Protein AF-A0A382MXX1-F1 (afdb_monomer_lite)

Secondary structure (DSSP, 8-state):
-HHHHTT--SHHHHTHHHHHHIIIIIHHHHHHHHHHHHHTT--HHHHHHHHHHHHTS-GGG--HHHHHHHHGGG-TTHHHHHHHHHHT-

pLDDT: mean 87.02, std 7.73, range [61.88, 96.69]

Organism: NCBI:txid408172

Radius of gyration: 20.04 Å; chains: 1; bounding box: 45×25×49 Å

Sequence (89 aa):
ANAIENGDYSKKSLQFYPDRMRKDFGKNHDRFYNIKEAVERLTDDDLDSIAEKVLAIPHDKRTLTSVFKAAVFKKPTLIIDVLKVFAGV

Structure (mmCIF, N/CA/C/O backbone):
data_AF-A0A382MXX1-F1
#
_entry.id   AF-A0A382MXX1-F1
#
loop_
_atom_site.group_PDB
_atom_site.id
_atom_site.type_symbol
_atom_site.label_atom_id
_atom_site.label_alt_id
_atom_site.label_comp_id
_atom_site.label_asym_id
_atom_site.label_entity_id
_atom_site.label_seq_id
_atom_site.pdbx_PDB_ins_code
_atom_site.Cartn_x
_atom_site.Cartn_y
_atom_site.Cartn_z
_atom_site.occupancy
_atom_site.B_iso_or_equiv
_atom_site.auth_seq_id
_atom_site.auth_comp_id
_atom_site.auth_asym_id
_atom_site.auth_atom_id
_atom_site.pdbx_PDB_model_num
ATOM 1 N N . ALA A 1 1 ? -28.485 -4.502 18.210 1.00 70.25 1 ALA A N 1
ATOM 2 C CA . ALA A 1 1 ? -28.206 -3.056 18.209 1.00 70.25 1 ALA A CA 1
ATOM 3 C C . ALA A 1 1 ? -27.935 -2.632 19.651 1.00 70.25 1 ALA A C 1
ATOM 5 O O . ALA A 1 1 ? -28.758 -1.977 20.277 1.00 70.25 1 ALA A O 1
ATOM 6 N N . ASN A 1 2 ? -26.778 -3.035 20.194 1.00 86.56 2 ASN A N 1
ATOM 7 C CA . ASN A 1 2 ? -26.577 -3.109 21.650 1.00 86.56 2 ASN A CA 1
ATOM 8 C C . ASN A 1 2 ? -26.683 -1.763 22.380 1.00 86.56 2 ASN A C 1
ATOM 10 O O . ASN A 1 2 ? -27.212 -1.722 23.482 1.00 86.56 2 ASN A O 1
ATOM 14 N N . ALA A 1 3 ? -26.209 -0.666 21.783 1.00 92.88 3 ALA A N 1
ATOM 15 C CA . ALA A 1 3 ? -26.305 0.657 22.406 1.00 92.88 3 ALA A CA 1
ATOM 16 C C . ALA A 1 3 ? -27.764 1.126 22.564 1.00 92.88 3 ALA A C 1
ATOM 18 O O . ALA A 1 3 ? -28.108 1.730 23.572 1.00 92.88 3 ALA A O 1
ATOM 19 N N . ILE A 1 4 ? -28.627 0.801 21.594 1.00 94.31 4 ILE A N 1
ATOM 20 C CA . ILE A 1 4 ? -30.056 1.150 21.620 1.00 94.31 4 ILE A CA 1
ATOM 21 C C . ILE A 1 4 ? -30.798 0.251 22.613 1.00 94.31 4 ILE A C 1
ATOM 23 O O . ILE A 1 4 ? -31.559 0.746 23.435 1.00 94.31 4 ILE A O 1
ATOM 27 N N . GLU A 1 5 ? -30.540 -1.059 22.569 1.00 95.25 5 GLU A N 1
ATOM 28 C CA . GLU A 1 5 ? -31.169 -2.046 23.461 1.00 95.25 5 GLU A CA 1
ATOM 29 C C . GLU A 1 5 ? -30.839 -1.792 24.939 1.00 95.25 5 GLU A C 1
ATOM 31 O O . GLU A 1 5 ? -31.707 -1.933 25.795 1.00 95.25 5 GLU A O 1
ATOM 36 N N . ASN A 1 6 ? -29.608 -1.364 25.232 1.00 93.69 6 ASN A N 1
ATOM 37 C CA . ASN A 1 6 ? -29.156 -1.088 26.597 1.00 93.69 6 ASN A CA 1
ATOM 38 C C . ASN A 1 6 ? -29.326 0.384 27.016 1.00 93.69 6 ASN A C 1
ATOM 40 O O . ASN A 1 6 ? -29.025 0.722 28.158 1.00 93.69 6 ASN A O 1
ATOM 44 N N . GLY A 1 7 ? -29.738 1.271 26.101 1.00 96.69 7 GLY A N 1
ATOM 45 C CA . GLY A 1 7 ? -29.805 2.719 26.338 1.00 96.69 7 GLY A CA 1
ATOM 46 C C . GLY A 1 7 ? -28.461 3.383 26.680 1.00 96.69 7 GLY A C 1
ATOM 47 O O . GLY A 1 7 ? -28.449 4.501 27.193 1.00 96.69 7 GLY A O 1
ATOM 48 N N . ASP A 1 8 ? -27.333 2.713 26.421 1.00 96.12 8 ASP A N 1
ATOM 49 C CA . ASP A 1 8 ? -25.984 3.201 26.723 1.00 96.12 8 ASP A CA 1
ATOM 50 C C . ASP A 1 8 ? -25.295 3.709 25.453 1.00 96.12 8 ASP A C 1
ATOM 52 O O . ASP A 1 8 ? -24.789 2.939 24.630 1.00 96.12 8 ASP A O 1
ATOM 56 N N . TYR A 1 9 ? -25.240 5.034 25.337 1.00 95.44 9 TYR A N 1
ATOM 57 C CA . TYR A 1 9 ? -24.597 5.767 24.244 1.00 95.44 9 TYR A CA 1
ATOM 58 C C . TYR A 1 9 ? -23.245 6.363 24.650 1.00 95.44 9 TYR A C 1
ATOM 60 O O . TYR A 1 9 ? -22.723 7.256 23.979 1.00 95.44 9 TYR A O 1
ATOM 68 N N . SER A 1 10 ? -22.670 5.911 25.767 1.00 96.31 10 SER A N 1
ATOM 69 C CA . SER A 1 10 ? -21.353 6.359 26.201 1.00 96.31 10 SER A CA 1
ATOM 70 C C . SER A 1 10 ? -20.286 6.038 25.152 1.00 96.31 10 SER A C 1
ATOM 72 O O . SER A 1 10 ? -20.387 5.074 24.387 1.00 96.31 10 SER A O 1
ATOM 74 N N . LYS A 1 11 ? -19.187 6.805 25.164 1.00 95.44 11 LYS A N 1
ATOM 75 C CA . LYS A 1 11 ? -18.018 6.545 24.308 1.00 95.44 11 LYS A CA 1
ATOM 76 C C . LYS A 1 11 ? -17.564 5.085 24.393 1.00 95.44 11 LYS A C 1
ATOM 78 O O . LYS A 1 11 ? -17.219 4.499 23.377 1.00 95.44 11 LYS A O 1
ATOM 83 N N . LYS A 1 12 ? -17.588 4.498 25.595 1.00 94.12 12 LYS A N 1
ATOM 84 C CA . LYS A 1 12 ? -17.175 3.109 25.830 1.00 94.12 12 LYS A CA 1
ATOM 85 C C . LYS A 1 12 ? -18.077 2.113 25.094 1.00 94.12 12 LYS A C 1
ATOM 87 O O . LYS A 1 12 ? -17.555 1.203 24.463 1.00 94.12 12 LYS A O 1
ATOM 92 N N . SER A 1 13 ? -19.396 2.306 25.146 1.00 94.00 13 SER A N 1
ATOM 93 C CA . SER A 1 13 ? -20.369 1.469 24.431 1.00 94.00 13 SER A CA 1
ATOM 94 C C . SER A 1 13 ? -20.203 1.579 22.910 1.00 94.00 13 SER A C 1
ATOM 96 O O . SER A 1 13 ? -20.139 0.572 22.203 1.00 94.00 13 SER A O 1
ATOM 98 N N . LEU A 1 14 ? -20.027 2.802 22.399 1.00 95.12 14 LEU A N 1
ATOM 99 C CA . LEU A 1 14 ? -19.895 3.048 20.960 1.00 95.12 14 LEU A CA 1
ATOM 100 C C . LEU A 1 14 ? -18.537 2.623 20.380 1.00 95.12 14 LEU A C 1
ATOM 102 O O . LEU A 1 14 ? -18.461 2.345 19.185 1.00 95.12 14 LEU A O 1
ATOM 106 N N . GLN A 1 15 ? -17.487 2.515 21.203 1.00 95.25 15 GLN A N 1
ATOM 107 C CA . GLN A 1 15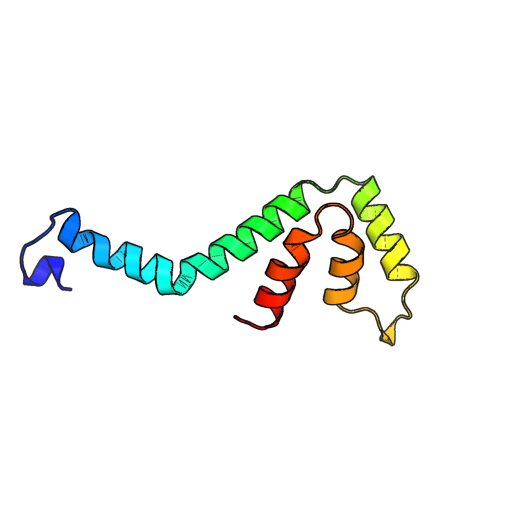 ? -16.132 2.128 20.781 1.00 95.25 15 GLN A CA 1
ATOM 108 C C . GLN A 1 15 ? -16.066 0.723 20.159 1.00 95.25 15 GLN A C 1
ATOM 110 O O . GLN A 1 15 ? -15.213 0.457 19.312 1.00 95.25 15 GLN A O 1
ATOM 115 N N . PHE A 1 16 ? -17.010 -0.156 20.503 1.00 92.12 16 PHE A N 1
ATOM 116 C CA . PHE A 1 16 ? -17.052 -1.520 19.983 1.00 92.12 16 PHE A CA 1
ATOM 117 C C . PHE A 1 16 ? -17.125 -1.580 18.448 1.00 92.12 16 PHE A C 1
ATOM 119 O O . PHE A 1 16 ? -16.491 -2.433 17.824 1.00 92.12 16 PHE A O 1
ATOM 126 N N . TYR A 1 17 ? -17.885 -0.676 17.821 1.00 92.31 17 TYR A N 1
ATOM 127 C CA . TYR A 1 17 ? -18.025 -0.669 16.365 1.00 92.31 17 TYR A CA 1
ATOM 128 C C . TYR A 1 17 ? -16.733 -0.230 15.648 1.00 92.31 17 TYR A C 1
ATOM 130 O O . TYR A 1 17 ? -16.262 -0.991 14.799 1.00 92.31 17 TYR A O 1
ATOM 138 N N . PRO A 1 18 ? -16.107 0.918 15.983 1.00 92.62 18 PRO A N 1
ATOM 139 C CA . PRO A 1 18 ? -14.794 1.279 15.454 1.00 92.62 18 PRO A CA 1
ATOM 140 C C . PRO A 1 18 ? -13.726 0.206 15.675 1.00 92.62 18 PRO A C 1
ATOM 142 O O . PRO A 1 18 ? -12.957 -0.066 14.755 1.00 92.62 18 PRO A O 1
ATOM 145 N N . ASP A 1 19 ? -13.696 -0.449 16.839 1.00 93.38 19 ASP A N 1
ATOM 146 C CA . ASP A 1 19 ? -12.721 -1.509 17.124 1.00 93.38 19 ASP A CA 1
ATOM 147 C C . ASP A 1 19 ? -12.922 -2.719 16.205 1.00 93.38 19 ASP A C 1
ATOM 149 O O . ASP A 1 19 ? -11.959 -3.247 15.640 1.00 93.38 19 ASP A O 1
ATOM 153 N N . ARG A 1 20 ? -14.179 -3.125 15.985 1.00 92.75 20 ARG A N 1
ATOM 154 C CA . ARG A 1 20 ? -14.520 -4.171 15.016 1.00 92.75 20 ARG A CA 1
ATOM 155 C C . ARG A 1 20 ? -14.125 -3.766 13.598 1.00 92.75 20 ARG A C 1
ATOM 157 O O . ARG A 1 20 ? -13.473 -4.542 12.910 1.00 92.75 20 ARG A O 1
ATOM 164 N N . MET A 1 21 ? -14.447 -2.545 13.177 1.00 92.31 21 MET A N 1
ATOM 165 C CA . MET A 1 21 ? -14.053 -2.033 11.861 1.00 92.31 21 MET A CA 1
ATOM 166 C C . MET A 1 21 ? -12.533 -2.017 11.691 1.00 92.31 21 MET A C 1
ATOM 168 O O . MET A 1 21 ? -12.015 -2.409 10.646 1.00 92.31 21 MET A O 1
ATOM 172 N N . ARG A 1 22 ? -11.792 -1.611 12.726 1.00 91.25 22 ARG A N 1
ATOM 173 C CA . ARG A 1 22 ? -10.330 -1.607 12.705 1.00 91.25 22 ARG A CA 1
ATOM 174 C C . ARG A 1 22 ? -9.762 -3.022 12.631 1.00 91.25 22 ARG A C 1
ATOM 176 O O . ARG A 1 22 ? -8.773 -3.235 11.932 1.00 91.25 22 ARG A O 1
ATOM 183 N N . LYS A 1 23 ? -10.389 -3.981 13.310 1.00 89.94 23 LYS A N 1
ATOM 184 C CA . LYS A 1 23 ? -10.016 -5.397 13.251 1.00 89.94 23 LYS A CA 1
ATOM 185 C C . LYS A 1 23 ? -10.264 -5.996 11.865 1.00 89.94 23 LYS A C 1
ATOM 187 O O . LYS A 1 23 ? -9.369 -6.656 11.343 1.00 89.94 23 LYS A O 1
ATOM 192 N N . ASP A 1 24 ? -11.435 -5.741 11.290 1.00 88.94 24 ASP A N 1
ATOM 193 C CA . ASP A 1 24 ? -11.891 -6.384 10.054 1.00 88.94 24 ASP A CA 1
ATOM 194 C C . ASP A 1 24 ? -11.274 -5.720 8.804 1.00 88.94 24 ASP A C 1
ATOM 196 O O . ASP A 1 24 ? -10.855 -6.408 7.876 1.00 88.94 24 ASP A O 1
ATOM 200 N N . PHE A 1 25 ? -11.141 -4.388 8.792 1.00 88.19 25 PHE A N 1
ATOM 201 C CA . PHE A 1 25 ? -10.699 -3.617 7.617 1.00 88.19 25 PHE A CA 1
ATOM 202 C C . PHE A 1 25 ? -9.412 -2.818 7.830 1.00 88.19 25 PHE A C 1
ATOM 204 O O . PHE A 1 25 ? -8.722 -2.490 6.865 1.00 88.19 25 PHE A O 1
ATOM 211 N N . GLY A 1 26 ? -9.069 -2.492 9.078 1.00 88.06 26 GLY A N 1
ATOM 212 C CA . GLY A 1 26 ? -8.024 -1.516 9.385 1.00 88.06 26 GLY A CA 1
ATOM 213 C C . GLY A 1 26 ? -6.650 -1.881 8.834 1.00 88.06 26 GLY A C 1
ATOM 214 O O . GLY A 1 26 ? -6.008 -1.047 8.205 1.00 88.06 26 GLY A O 1
ATOM 215 N N . LYS A 1 27 ? -6.229 -3.140 8.998 1.00 84.06 27 LYS A N 1
ATOM 216 C CA . LYS A 1 27 ? -4.924 -3.599 8.495 1.00 84.06 27 LYS A CA 1
ATOM 217 C C . LYS A 1 27 ? -4.825 -3.533 6.971 1.00 84.06 27 LYS A C 1
ATOM 219 O O . LYS A 1 27 ? -3.787 -3.144 6.449 1.00 84.06 27 LYS A O 1
ATOM 224 N N . ASN A 1 28 ? -5.892 -3.896 6.259 1.00 88.00 28 ASN A N 1
ATOM 225 C CA . ASN A 1 28 ? -5.916 -3.800 4.800 1.00 88.00 28 ASN A CA 1
ATOM 226 C C . ASN A 1 28 ? -5.907 -2.343 4.348 1.00 88.00 28 ASN A C 1
ATOM 228 O O . ASN A 1 28 ? -5.128 -1.992 3.467 1.00 88.00 28 ASN A O 1
ATOM 232 N N . HIS A 1 29 ? -6.705 -1.493 4.994 1.00 90.38 29 HIS A N 1
ATOM 233 C CA . HIS A 1 29 ? -6.708 -0.064 4.717 1.00 90.38 29 HIS A CA 1
ATOM 234 C C . HIS A 1 29 ? -5.312 0.553 4.883 1.00 90.38 29 HIS A C 1
ATOM 236 O O . HIS A 1 29 ? -4.844 1.219 3.966 1.00 90.38 29 HIS A O 1
ATOM 242 N N . ASP A 1 30 ? -4.614 0.269 5.989 1.00 89.62 30 ASP A N 1
ATOM 243 C CA . ASP A 1 30 ? -3.262 0.797 6.230 1.00 89.62 30 ASP A CA 1
ATOM 244 C C . ASP A 1 30 ? -2.273 0.377 5.134 1.00 89.62 30 ASP A C 1
ATOM 246 O O . ASP A 1 30 ? -1.478 1.189 4.666 1.00 89.62 30 ASP A O 1
ATOM 250 N N . ARG A 1 31 ? -2.327 -0.888 4.696 1.00 87.81 31 ARG A N 1
ATOM 251 C CA . ARG A 1 31 ? -1.451 -1.400 3.629 1.00 87.81 31 ARG A CA 1
ATOM 252 C C . ARG A 1 31 ? -1.716 -0.691 2.306 1.00 87.81 31 ARG A C 1
ATOM 254 O O . ARG A 1 31 ? -0.776 -0.214 1.675 1.00 87.81 31 ARG A O 1
ATOM 261 N N . PHE A 1 32 ? -2.980 -0.588 1.892 1.00 89.00 32 PHE A N 1
ATOM 262 C CA . PHE A 1 32 ? -3.340 0.130 0.667 1.00 89.00 32 PHE A CA 1
ATOM 263 C C . PHE A 1 32 ? -2.963 1.607 0.746 1.00 89.00 32 PHE A C 1
ATOM 265 O O . PHE A 1 32 ? -2.447 2.153 -0.227 1.00 89.00 32 PHE A O 1
ATOM 272 N N . TYR A 1 33 ? -3.151 2.230 1.909 1.00 90.75 33 TYR A N 1
ATOM 273 C CA . TYR A 1 33 ? -2.747 3.607 2.151 1.00 90.75 33 TYR A CA 1
ATOM 274 C C . TYR A 1 33 ? -1.231 3.784 1.996 1.00 90.75 33 TYR A C 1
ATOM 276 O O . TYR A 1 33 ? -0.788 4.661 1.261 1.00 90.75 33 TYR A O 1
AT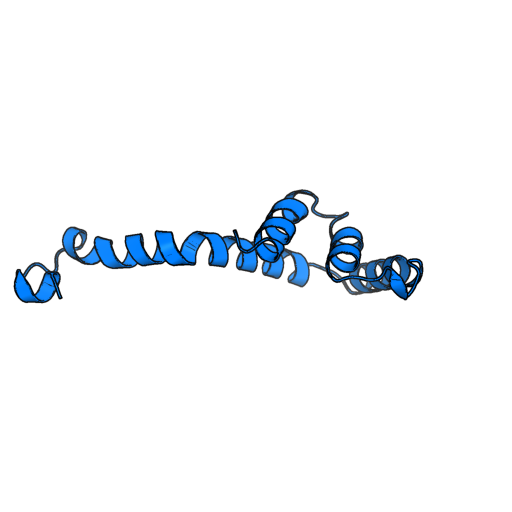OM 284 N N . ASN A 1 34 ? -0.426 2.903 2.597 1.00 86.19 34 ASN A N 1
ATOM 285 C CA . ASN A 1 34 ? 1.031 2.933 2.461 1.00 86.19 34 ASN A CA 1
ATOM 286 C C . ASN A 1 34 ? 1.490 2.770 1.007 1.00 86.19 34 ASN A C 1
ATOM 288 O O . ASN A 1 34 ? 2.426 3.455 0.586 1.00 86.19 34 ASN A O 1
ATOM 292 N N . ILE A 1 35 ? 0.849 1.868 0.253 1.00 85.62 35 ILE A N 1
ATOM 293 C CA . ILE A 1 35 ? 1.134 1.641 -1.171 1.00 85.62 35 ILE A CA 1
ATOM 294 C C . ILE A 1 35 ? 0.791 2.890 -1.982 1.00 85.62 35 ILE A C 1
ATOM 296 O O . ILE A 1 35 ? 1.643 3.367 -2.726 1.00 85.62 35 ILE A O 1
ATOM 300 N N . LYS A 1 36 ? -0.406 3.456 -1.791 1.00 89.31 36 LYS A N 1
ATOM 301 C CA . LYS A 1 36 ? -0.840 4.706 -2.429 1.00 89.31 36 LYS A CA 1
ATOM 302 C C . LYS A 1 36 ? 0.152 5.835 -2.158 1.00 89.31 36 LYS A C 1
ATOM 304 O O . LYS A 1 36 ? 0.644 6.440 -3.100 1.00 89.31 36 LYS A O 1
ATOM 309 N N . GLU A 1 37 ? 0.521 6.057 -0.897 1.00 88.62 37 GLU A N 1
ATOM 310 C CA . GLU A 1 37 ? 1.481 7.100 -0.506 1.00 88.62 37 GLU A CA 1
ATOM 311 C C . GLU A 1 37 ? 2.861 6.917 -1.145 1.00 88.62 37 GLU A C 1
ATOM 313 O O . GLU A 1 37 ? 3.581 7.889 -1.352 1.00 88.62 37 GLU A O 1
ATOM 318 N N . ALA A 1 38 ? 3.274 5.679 -1.419 1.00 84.00 38 ALA A N 1
ATOM 319 C CA . ALA A 1 38 ? 4.530 5.419 -2.109 1.00 84.00 38 ALA A CA 1
ATOM 320 C C . ALA A 1 38 ? 4.422 5.660 -3.617 1.00 84.00 38 ALA A C 1
ATOM 322 O O . ALA A 1 38 ? 5.339 6.241 -4.187 1.00 84.00 38 ALA A O 1
ATOM 323 N N . VAL A 1 39 ? 3.316 5.244 -4.240 1.00 84.56 39 VAL A N 1
ATOM 324 C CA . VAL A 1 39 ? 3.067 5.443 -5.675 1.00 84.56 39 VAL A CA 1
ATOM 325 C C . VAL A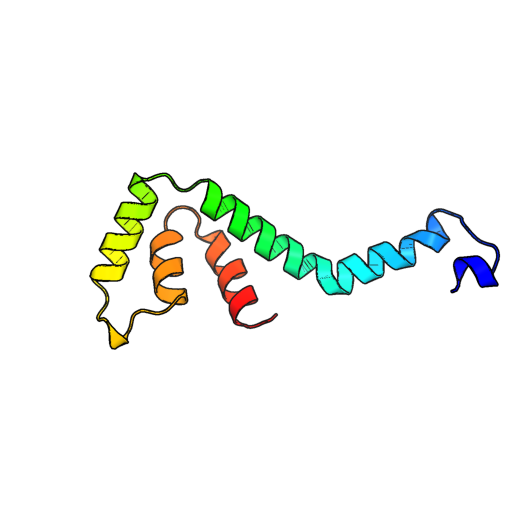 1 39 ? 2.924 6.927 -6.008 1.00 84.56 39 VAL A C 1
ATOM 327 O O . VAL A 1 39 ? 3.509 7.384 -6.980 1.00 84.56 39 VAL A O 1
ATOM 330 N N . GLU A 1 40 ? 2.227 7.702 -5.178 1.00 88.44 40 GLU A N 1
ATOM 331 C CA . GLU A 1 40 ? 2.041 9.146 -5.391 1.00 88.44 40 GLU A CA 1
ATOM 332 C C . GLU A 1 40 ? 3.327 9.974 -5.293 1.00 88.44 40 GLU A C 1
ATOM 334 O O . GLU A 1 40 ? 3.355 11.119 -5.731 1.00 88.44 40 GLU A O 1
ATOM 339 N N . ARG A 1 41 ? 4.389 9.424 -4.700 1.00 87.31 41 ARG A N 1
ATOM 340 C CA . ARG A 1 41 ? 5.685 10.106 -4.563 1.00 87.31 41 ARG A CA 1
ATOM 341 C C . ARG A 1 41 ? 6.659 9.771 -5.689 1.00 87.31 41 ARG A C 1
ATOM 343 O O . ARG A 1 41 ? 7.787 10.258 -5.654 1.00 87.31 41 ARG A O 1
ATOM 350 N N . LEU A 1 42 ? 6.262 8.916 -6.631 1.00 86.44 42 LEU A N 1
ATOM 351 C CA . LEU A 1 42 ? 7.067 8.608 -7.807 1.00 86.44 42 LEU A CA 1
ATOM 352 C C . LEU A 1 42 ? 7.072 9.818 -8.741 1.00 86.44 42 LEU A C 1
ATOM 354 O O . LEU A 1 42 ? 6.022 10.385 -9.036 1.00 86.44 42 LEU A O 1
ATOM 358 N N . THR A 1 43 ? 8.259 10.208 -9.189 1.00 90.44 43 THR A N 1
ATOM 359 C CA . THR A 1 43 ? 8.422 11.221 -10.236 1.00 90.44 43 THR A CA 1
ATOM 360 C C . THR A 1 43 ? 8.273 10.585 -11.617 1.00 90.44 43 THR A C 1
ATOM 362 O O . THR A 1 43 ? 8.342 9.363 -11.745 1.00 90.44 43 THR A O 1
ATOM 365 N N . ASP A 1 44 ? 8.155 11.401 -12.663 1.00 92.69 44 ASP A N 1
ATOM 366 C CA . ASP A 1 44 ? 8.145 10.902 -14.045 1.00 92.69 44 ASP A CA 1
ATOM 367 C C . ASP A 1 44 ? 9.403 10.064 -14.344 1.00 92.69 44 ASP A C 1
ATOM 369 O O . ASP A 1 44 ? 9.282 8.925 -14.784 1.00 92.69 44 ASP A O 1
ATOM 373 N N . ASP A 1 45 ? 10.590 10.534 -13.934 1.00 92.25 45 ASP A N 1
ATOM 374 C CA . ASP A 1 45 ? 11.845 9.768 -14.047 1.00 92.25 45 ASP A CA 1
ATOM 375 C C . ASP A 1 45 ? 11.789 8.391 -13.354 1.00 92.25 45 ASP A C 1
ATOM 377 O O . ASP A 1 45 ? 12.407 7.421 -13.803 1.00 92.25 45 ASP A O 1
ATOM 381 N N . ASP A 1 46 ? 11.056 8.282 -12.238 1.00 87.94 46 ASP A N 1
ATOM 382 C CA . ASP A 1 46 ? 10.882 7.003 -11.553 1.00 87.94 46 ASP A CA 1
ATOM 383 C C . ASP A 1 46 ? 9.990 6.070 -12.364 1.00 87.94 46 ASP A C 1
ATOM 385 O O . ASP A 1 46 ? 10.298 4.883 -12.488 1.00 87.94 46 ASP A O 1
ATOM 389 N N . LEU A 1 47 ? 8.896 6.599 -12.916 1.00 89.62 47 LEU A N 1
ATOM 390 C CA . LEU A 1 47 ? 7.967 5.849 -13.755 1.00 89.62 47 LEU A CA 1
ATOM 391 C C . LEU A 1 47 ? 8.650 5.363 -15.038 1.00 89.62 47 LEU A C 1
ATOM 393 O O . LEU A 1 47 ? 8.507 4.186 -15.382 1.00 89.62 47 LEU A O 1
ATOM 397 N N . ASP A 1 48 ? 9.457 6.210 -15.674 1.00 93.12 48 ASP A N 1
ATOM 398 C CA . ASP A 1 48 ? 10.249 5.854 -16.853 1.00 93.12 48 ASP A CA 1
ATOM 399 C C . ASP A 1 48 ? 11.276 4.764 -16.516 1.00 93.12 48 ASP A C 1
ATOM 401 O O . ASP A 1 48 ? 11.320 3.719 -17.172 1.00 93.12 48 ASP A O 1
ATOM 405 N N . SER A 1 49 ? 12.022 4.916 -15.414 1.00 90.25 49 SER A N 1
ATOM 406 C CA . SER A 1 49 ? 12.973 3.891 -14.959 1.00 90.25 49 SER A CA 1
ATOM 407 C C . SER A 1 49 ? 12.293 2.553 -14.637 1.00 90.25 49 SER A C 1
ATOM 409 O O . SER A 1 49 ? 12.850 1.478 -14.891 1.00 90.25 49 SER A O 1
ATOM 411 N N . ILE A 1 50 ? 11.082 2.580 -14.072 1.00 89.44 50 ILE A N 1
ATOM 412 C CA . ILE A 1 50 ? 10.281 1.373 -13.835 1.00 89.44 50 ILE A CA 1
ATOM 413 C C . ILE A 1 50 ? 9.891 0.730 -15.167 1.00 89.44 50 ILE A C 1
ATOM 415 O O . ILE A 1 50 ? 10.044 -0.486 -15.314 1.00 89.44 50 ILE A O 1
ATOM 419 N N . ALA A 1 51 ? 9.413 1.517 -16.133 1.00 91.50 51 ALA A N 1
ATOM 420 C CA . ALA A 1 51 ? 9.010 1.027 -17.445 1.00 91.50 51 ALA A CA 1
ATOM 421 C C . ALA A 1 51 ? 10.179 0.357 -18.178 1.00 91.50 51 ALA A C 1
ATOM 423 O O . ALA A 1 51 ? 10.036 -0.779 -18.634 1.00 91.50 51 ALA A O 1
ATOM 424 N N . GLU A 1 52 ? 11.354 0.989 -18.207 1.00 93.69 52 GLU A N 1
ATOM 425 C CA . GLU A 1 52 ? 12.571 0.421 -18.797 1.00 93.69 52 GLU A CA 1
ATOM 426 C C . GLU A 1 52 ? 12.940 -0.930 -18.167 1.00 93.69 52 GLU A C 1
ATOM 428 O O . GLU A 1 52 ? 13.160 -1.923 -18.869 1.00 93.69 52 GLU A O 1
ATOM 433 N N . LYS A 1 53 ? 12.934 -1.009 -16.829 1.00 90.75 53 LYS A N 1
ATOM 434 C CA . LYS A 1 53 ? 13.226 -2.254 -16.099 1.00 90.75 53 LYS A CA 1
ATOM 435 C C . LYS A 1 53 ? 12.216 -3.353 -16.404 1.00 90.75 53 LYS A C 1
ATOM 437 O O . LYS A 1 53 ? 12.600 -4.513 -16.524 1.00 90.75 53 LYS A O 1
ATOM 442 N N . VAL A 1 54 ? 10.932 -3.017 -16.523 1.00 91.44 54 VAL A N 1
ATOM 443 C CA . VAL A 1 54 ? 9.873 -3.984 -16.849 1.00 91.44 54 VAL A CA 1
ATOM 444 C C . VAL A 1 54 ? 9.968 -4.438 -18.306 1.00 91.44 54 VAL A C 1
ATOM 446 O O . VAL A 1 54 ? 9.762 -5.620 -18.587 1.00 91.44 54 VAL A O 1
ATOM 449 N N . LEU A 1 55 ? 10.323 -3.545 -19.232 1.00 93.81 55 LEU A N 1
ATOM 450 C CA . LEU A 1 55 ? 10.530 -3.880 -20.642 1.00 93.81 55 LEU A CA 1
ATOM 451 C C . LEU A 1 55 ? 11.696 -4.857 -20.839 1.00 93.81 55 LEU A C 1
ATOM 453 O O . LEU A 1 55 ? 11.598 -5.738 -21.695 1.00 93.81 55 LEU A O 1
ATOM 457 N N . ALA A 1 56 ? 12.737 -4.778 -20.006 1.00 93.94 56 ALA A N 1
ATOM 458 C CA . ALA A 1 56 ? 13.847 -5.731 -20.009 1.00 93.94 56 ALA A CA 1
ATOM 459 C C . ALA A 1 56 ? 13.447 -7.158 -19.570 1.00 93.94 56 ALA A C 1
ATOM 461 O O . ALA A 1 56 ? 14.174 -8.118 -19.831 1.00 93.94 56 ALA A O 1
ATOM 462 N N . ILE A 1 57 ? 12.291 -7.330 -18.918 1.00 92.44 57 ILE A N 1
ATOM 463 C CA . ILE A 1 57 ? 11.768 -8.646 -18.533 1.00 92.44 57 ILE A CA 1
ATOM 464 C C . ILE A 1 57 ? 11.084 -9.284 -19.755 1.00 92.44 57 ILE A C 1
ATOM 466 O O . ILE A 1 57 ? 10.265 -8.615 -20.396 1.00 92.44 57 ILE A O 1
ATOM 470 N N . PRO A 1 58 ? 11.351 -10.568 -20.073 1.00 95.56 58 PRO A N 1
ATOM 471 C CA . PRO A 1 58 ? 10.638 -11.296 -21.122 1.00 95.56 58 PRO A CA 1
ATOM 472 C C . PRO A 1 58 ? 9.121 -11.199 -20.954 1.00 95.56 58 PRO A C 1
ATOM 474 O O . PRO A 1 58 ? 8.618 -11.264 -19.833 1.00 95.56 58 PRO A O 1
ATOM 477 N N . HIS A 1 59 ? 8.393 -11.026 -22.059 1.00 92.75 59 HIS A N 1
ATOM 478 C CA . HIS A 1 59 ? 6.959 -10.722 -22.035 1.00 92.75 59 HIS A CA 1
ATOM 479 C C . HIS A 1 59 ? 6.139 -11.743 -21.226 1.00 92.75 59 HIS A C 1
ATOM 481 O O . HIS A 1 59 ? 5.278 -11.363 -20.441 1.00 92.75 59 HIS A O 1
ATOM 487 N N . ASP A 1 60 ? 6.459 -13.028 -21.360 1.00 94.00 60 ASP A N 1
ATOM 488 C CA . ASP A 1 60 ? 5.854 -14.160 -20.648 1.00 94.00 60 ASP A CA 1
ATOM 489 C C . ASP A 1 60 ? 6.131 -14.174 -19.134 1.00 94.00 60 ASP A C 1
ATOM 491 O O . ASP A 1 60 ? 5.454 -14.870 -18.380 1.00 94.00 60 ASP A O 1
ATOM 495 N N . LYS A 1 61 ? 7.112 -13.393 -18.675 1.00 91.56 61 LYS A N 1
ATOM 496 C CA . LYS A 1 61 ? 7.525 -13.291 -17.267 1.00 91.56 61 LYS A CA 1
ATOM 497 C C . LYS A 1 61 ? 7.106 -11.977 -16.610 1.00 91.56 61 LYS A C 1
ATOM 499 O O . LYS A 1 61 ? 7.348 -11.789 -15.414 1.00 91.56 61 LYS A O 1
ATOM 504 N N . ARG A 1 62 ? 6.490 -11.058 -17.360 1.00 92.56 62 ARG A N 1
ATOM 505 C CA . ARG A 1 62 ? 5.985 -9.789 -16.822 1.00 92.56 62 ARG A CA 1
ATOM 506 C C . ARG A 1 62 ? 4.735 -10.051 -15.987 1.00 92.56 62 ARG A C 1
ATOM 508 O O . ARG A 1 62 ? 3.748 -10.597 -16.462 1.00 92.56 62 ARG A O 1
ATOM 515 N N . THR A 1 63 ? 4.782 -9.642 -14.727 1.00 88.94 63 THR A N 1
ATOM 516 C CA . THR A 1 63 ? 3.682 -9.766 -13.764 1.00 88.94 63 THR A CA 1
ATOM 517 C C . THR A 1 63 ? 3.532 -8.465 -12.986 1.00 88.94 63 THR A C 1
ATOM 519 O O . THR A 1 63 ? 4.455 -7.653 -12.925 1.00 88.94 63 THR A O 1
ATOM 522 N N . LEU A 1 64 ? 2.402 -8.272 -12.309 1.00 85.50 64 LEU A N 1
ATOM 523 C CA . LEU A 1 64 ? 2.240 -7.111 -11.434 1.00 85.50 64 LEU A CA 1
ATOM 524 C C . LEU A 1 64 ? 3.329 -7.072 -10.341 1.00 85.50 64 LEU A C 1
ATOM 526 O O . LEU A 1 64 ? 3.904 -6.023 -10.064 1.00 85.50 64 LEU A O 1
ATOM 530 N N . THR A 1 65 ? 3.714 -8.233 -9.804 1.00 83.00 65 THR A N 1
ATOM 531 C CA . THR A 1 65 ? 4.832 -8.362 -8.859 1.00 83.00 65 THR A CA 1
ATOM 532 C C . THR A 1 65 ? 6.165 -7.914 -9.455 1.00 83.00 65 THR A C 1
ATOM 534 O O . THR A 1 65 ? 6.974 -7.328 -8.737 1.00 83.00 65 THR A O 1
ATOM 537 N N . SER A 1 66 ? 6.430 -8.167 -10.742 1.00 84.88 66 SER A N 1
ATOM 538 C CA . SER A 1 66 ? 7.674 -7.715 -11.374 1.00 84.88 66 SER A CA 1
ATOM 539 C C . SER A 1 66 ? 7.705 -6.199 -11.571 1.00 84.88 66 SER A C 1
ATOM 541 O O . SER A 1 66 ? 8.754 -5.596 -11.362 1.00 84.88 66 SER A O 1
ATOM 543 N N . VAL A 1 67 ? 6.557 -5.585 -11.888 1.00 85.69 67 VAL A N 1
ATOM 544 C CA . VAL A 1 67 ? 6.402 -4.119 -11.936 1.00 85.69 67 VAL A CA 1
ATOM 545 C C . VAL A 1 67 ? 6.681 -3.515 -10.566 1.00 85.69 67 VAL A C 1
ATOM 547 O O . VAL A 1 67 ? 7.529 -2.634 -10.438 1.00 85.69 67 VAL A O 1
ATOM 550 N N . PHE A 1 68 ? 6.046 -4.050 -9.519 1.00 81.94 68 PHE A N 1
ATOM 551 C CA . PHE A 1 68 ? 6.298 -3.581 -8.163 1.00 81.94 68 PHE A CA 1
ATOM 552 C C . PHE A 1 68 ? 7.766 -3.752 -7.788 1.00 81.94 68 PHE A C 1
ATOM 554 O O . PHE A 1 68 ? 8.381 -2.769 -7.408 1.00 81.94 68 PHE A O 1
ATOM 561 N N . LYS A 1 69 ? 8.376 -4.932 -7.975 1.00 81.88 69 LYS A N 1
ATOM 562 C CA . LYS A 1 69 ? 9.810 -5.150 -7.695 1.00 81.88 69 LYS A CA 1
ATOM 563 C C . LYS A 1 69 ? 10.721 -4.108 -8.356 1.00 81.88 69 LYS A C 1
ATOM 565 O O . LYS A 1 69 ? 11.674 -3.675 -7.715 1.00 81.88 69 LYS A O 1
ATOM 570 N N . ALA A 1 70 ? 10.425 -3.692 -9.588 1.00 83.69 70 ALA A N 1
ATOM 571 C CA . ALA A 1 70 ? 11.173 -2.638 -10.272 1.00 83.69 70 ALA A CA 1
ATOM 572 C C . ALA A 1 70 ? 11.000 -1.251 -9.615 1.00 83.69 70 ALA A C 1
ATOM 574 O O . ALA A 1 70 ? 11.959 -0.478 -9.568 1.00 83.69 70 ALA A O 1
ATOM 575 N N . ALA A 1 71 ? 9.815 -0.971 -9.063 1.00 77.62 71 ALA A N 1
ATOM 576 C CA . ALA A 1 71 ? 9.456 0.283 -8.398 1.00 77.62 71 ALA A CA 1
ATOM 577 C C . ALA A 1 71 ? 9.982 0.418 -6.961 1.00 77.62 71 ALA A C 1
ATOM 579 O O . ALA A 1 71 ? 10.302 1.518 -6.514 1.00 77.62 71 ALA A O 1
ATOM 580 N N . VAL A 1 72 ? 10.112 -0.683 -6.210 1.00 72.31 72 VAL A N 1
ATOM 581 C CA . VAL A 1 72 ? 10.393 -0.605 -4.761 1.00 72.31 72 VAL A CA 1
ATOM 582 C C . VAL A 1 72 ? 11.846 -0.307 -4.383 1.00 72.31 72 VAL A C 1
ATOM 584 O O . VAL A 1 72 ? 12.155 -0.241 -3.192 1.00 72.31 72 VAL A O 1
ATOM 587 N N . PHE A 1 73 ? 12.734 -0.073 -5.355 1.00 66.62 73 PHE A N 1
ATOM 588 C CA . PHE A 1 73 ? 14.149 0.227 -5.098 1.00 66.62 73 PHE A CA 1
ATOM 589 C C . PHE A 1 73 ? 14.339 1.438 -4.165 1.00 66.62 73 PHE A C 1
ATOM 591 O O . PHE A 1 73 ? 15.241 1.434 -3.333 1.00 66.62 73 PHE A O 1
ATOM 598 N N . LYS A 1 74 ? 13.447 2.439 -4.233 1.00 64.19 74 LYS A N 1
ATOM 599 C CA . LYS A 1 74 ? 13.489 3.623 -3.356 1.00 64.19 74 LYS A CA 1
ATOM 600 C C . LYS A 1 74 ? 12.898 3.405 -1.955 1.00 64.19 74 LYS A C 1
ATOM 602 O O . LYS A 1 74 ? 13.195 4.186 -1.054 1.00 64.19 74 LYS A O 1
ATOM 607 N N . LYS A 1 75 ? 12.064 2.377 -1.731 1.00 69.38 75 LYS A N 1
ATOM 608 C CA . LYS A 1 75 ? 11.403 2.140 -0.429 1.00 69.38 75 LYS A CA 1
ATOM 609 C C . LYS A 1 75 ? 11.198 0.644 -0.133 1.00 69.38 75 LYS A C 1
ATOM 611 O O . LYS A 1 75 ? 10.059 0.176 -0.120 1.00 69.38 75 LYS A O 1
ATOM 616 N N . PRO A 1 76 ? 12.266 -0.114 0.176 1.00 73.12 76 PRO A N 1
ATOM 617 C CA . PRO A 1 76 ? 12.217 -1.577 0.304 1.00 73.12 76 PRO A CA 1
ATOM 618 C C . PRO A 1 76 ? 11.180 -2.108 1.306 1.00 73.12 76 PRO A C 1
ATOM 620 O O . PRO A 1 76 ? 10.656 -3.207 1.137 1.00 73.12 76 PRO A O 1
ATOM 623 N N . THR A 1 77 ? 10.834 -1.321 2.330 1.00 72.06 77 THR A N 1
ATOM 624 C CA . THR A 1 77 ? 9.813 -1.673 3.329 1.00 72.06 77 THR A CA 1
ATOM 625 C C . THR A 1 77 ? 8.421 -1.891 2.727 1.00 72.06 77 THR A C 1
ATOM 627 O O . THR A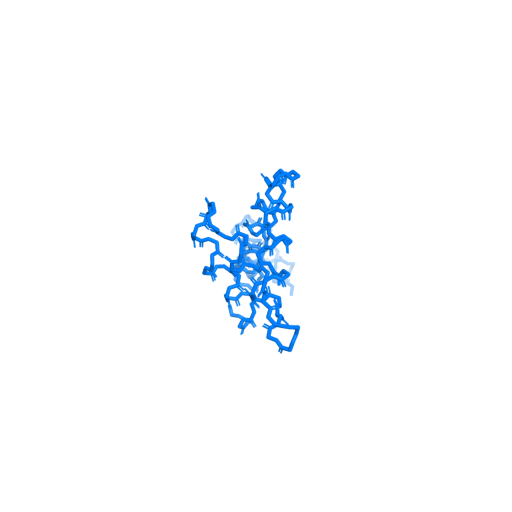 1 77 ? 7.648 -2.678 3.267 1.00 72.06 77 THR A O 1
ATOM 630 N N . LEU A 1 78 ? 8.120 -1.280 1.574 1.00 76.69 78 LEU A N 1
ATOM 631 C CA . LEU A 1 78 ? 6.839 -1.430 0.878 1.00 76.69 78 LEU A CA 1
ATOM 632 C C . LEU A 1 78 ? 6.649 -2.824 0.253 1.00 76.69 78 LEU A C 1
ATOM 634 O O . LEU A 1 78 ? 5.517 -3.232 0.002 1.00 76.69 78 LEU A O 1
ATOM 638 N N . ILE A 1 79 ? 7.735 -3.576 0.019 1.00 78.94 79 ILE A N 1
ATOM 639 C CA . ILE A 1 79 ? 7.674 -4.929 -0.564 1.00 78.94 79 ILE A CA 1
ATOM 640 C C . ILE A 1 79 ? 6.769 -5.829 0.285 1.00 78.94 79 ILE A C 1
ATOM 642 O O . ILE A 1 79 ? 5.976 -6.600 -0.249 1.00 78.94 79 ILE A O 1
ATOM 646 N N . ILE A 1 80 ? 6.859 -5.707 1.611 1.00 80.94 80 ILE A N 1
ATOM 647 C CA . ILE A 1 80 ? 6.085 -6.523 2.549 1.00 80.94 80 ILE A CA 1
ATOM 648 C C . ILE A 1 80 ? 4.588 -6.211 2.435 1.00 80.94 80 ILE A C 1
ATOM 650 O O . ILE A 1 80 ? 3.777 -7.137 2.435 1.00 80.94 80 ILE A O 1
ATOM 654 N N . ASP A 1 81 ? 4.221 -4.932 2.321 1.00 80.50 81 ASP A N 1
ATOM 655 C CA . ASP A 1 81 ? 2.822 -4.507 2.203 1.00 80.50 81 ASP A CA 1
ATOM 656 C C . ASP A 1 81 ? 2.205 -4.998 0.888 1.00 80.50 81 ASP A C 1
ATOM 658 O O . ASP A 1 81 ? 1.109 -5.557 0.892 1.00 80.50 81 ASP A O 1
ATOM 662 N N . VAL A 1 82 ? 2.943 -4.888 -0.219 1.00 80.75 82 VAL A N 1
ATOM 663 C CA . VAL A 1 82 ? 2.515 -5.367 -1.542 1.00 80.75 82 VAL A CA 1
ATOM 664 C C . VAL A 1 82 ? 2.332 -6.887 -1.561 1.00 80.75 82 VAL A C 1
ATOM 666 O O . VAL A 1 82 ? 1.310 -7.382 -2.034 1.00 80.75 82 VAL A O 1
ATOM 669 N N . LEU A 1 83 ? 3.286 -7.646 -1.010 1.00 82.50 83 LEU A N 1
ATOM 670 C CA . LEU A 1 83 ? 3.183 -9.108 -0.944 1.00 82.50 83 LEU A CA 1
ATOM 671 C C . LEU A 1 83 ? 1.995 -9.565 -0.088 1.00 82.50 83 LEU A C 1
ATOM 673 O O . LEU A 1 83 ? 1.314 -10.516 -0.459 1.00 82.50 83 LEU A O 1
ATOM 677 N N . LYS A 1 84 ? 1.722 -8.879 1.027 1.00 82.31 84 LYS A N 1
ATOM 678 C CA . LYS A 1 84 ? 0.559 -9.152 1.888 1.00 82.31 84 LYS A CA 1
ATOM 679 C C . LYS A 1 84 ? -0.763 -8.890 1.167 1.00 82.31 84 LYS A C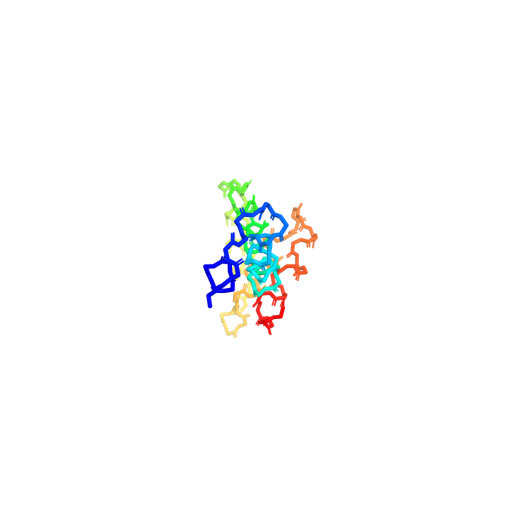 1
ATOM 681 O O . LYS A 1 84 ? -1.655 -9.731 1.214 1.00 82.31 84 LYS A O 1
ATOM 686 N N . VAL A 1 85 ? -0.853 -7.784 0.423 1.00 82.50 85 VAL A N 1
ATOM 687 C CA . VAL A 1 85 ? -2.019 -7.479 -0.422 1.00 82.50 85 VAL A CA 1
ATOM 688 C C . VAL A 1 85 ? -2.237 -8.564 -1.479 1.00 82.50 85 VAL A C 1
ATOM 690 O O . VAL A 1 85 ? -3.358 -9.047 -1.615 1.00 82.50 85 VAL A O 1
ATOM 693 N N . PHE A 1 86 ? -1.189 -9.010 -2.179 1.00 78.25 86 PHE 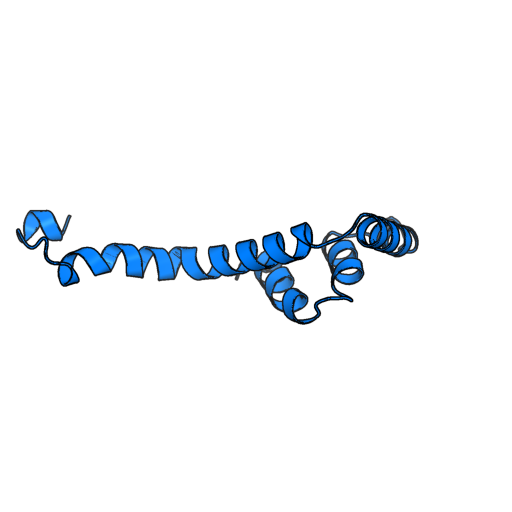A N 1
ATOM 694 C CA . PHE A 1 86 ? -1.326 -10.083 -3.175 1.00 78.25 86 PHE A CA 1
ATOM 695 C C . PHE A 1 86 ? -1.641 -11.452 -2.572 1.00 78.25 86 PHE A C 1
ATOM 697 O O . PHE A 1 86 ? -2.313 -12.252 -3.216 1.00 78.25 86 PHE A O 1
ATOM 704 N N . ALA A 1 87 ? -1.192 -11.724 -1.348 1.00 82.62 87 ALA A N 1
ATOM 705 C CA . ALA A 1 87 ? -1.530 -12.949 -0.632 1.00 82.62 87 ALA A CA 1
ATOM 706 C C . ALA A 1 87 ? -2.946 -12.924 -0.019 1.00 82.62 87 ALA A C 1
ATOM 708 O O . ALA A 1 87 ? -3.422 -13.959 0.441 1.00 82.62 87 ALA A O 1
ATOM 709 N N . GLY A 1 88 ? -3.618 -11.765 -0.001 1.00 72.88 88 GLY A N 1
ATOM 710 C CA . GLY A 1 88 ? -4.943 -11.595 0.600 1.00 72.88 88 GLY A CA 1
ATOM 711 C C . GLY A 1 88 ? -4.949 -11.628 2.134 1.00 72.88 88 GLY A C 1
ATOM 712 O O . GLY A 1 88 ? -5.987 -11.935 2.720 1.00 72.88 88 GLY A O 1
ATOM 713 N N . VAL A 1 89 ? -3.811 -11.335 2.786 1.00 61.88 89 VAL A N 1
ATOM 714 C CA . VAL A 1 89 ? -3.599 -11.484 4.247 1.00 61.88 89 VAL A CA 1
ATOM 715 C C . VAL A 1 89 ? -3.162 -10.190 4.903 1.00 61.88 89 VAL A C 1
ATOM 717 O O . VAL A 1 89 ? -2.269 -9.503 4.372 1.00 61.88 89 VAL A O 1
#

Foldseek 3Di:
DVCVVVVPPDPVVVVVVVVVCCVPCVLLVVLVVVVVVLVVPQDPVLVVQLVVQQVVDPPVPRDPLSSVVSNCPVPVVNNVSVVCVVVVD

InterPro domains:
  IPR036188 FAD/NAD(P)-binding domain superfamily [G3DSA:3.50.50.60] (1-88)